Protein AF-A0A0Q0Y6D4-F1 (afdb_monomer_lite)

Foldseek 3Di:
DDDPDDPPDPADEDPAPDQDKDFQDDDPFKTKIQRDWAAAQFWIKTKIKMAGAPFDKDDDDPQWDFPDWDDDDRMTITITIHGGLPPDDWDKDWDDGPHDIGIHIHGSVNSVVNNVVVVVVVCVVVVVPDDD

Structure (mmCIF, N/CA/C/O backbone):
data_AF-A0A0Q0Y6D4-F1
#
_entry.id   AF-A0A0Q0Y6D4-F1
#
loop_
_atom_site.group_PDB
_atom_site.id
_atom_site.type_symbol
_atom_site.label_atom_id
_atom_site.label_alt_id
_atom_site.label_comp_id
_atom_site.label_asym_id
_atom_site.label_entity_id
_atom_site.label_seq_id
_atom_site.pdbx_PDB_ins_code
_atom_site.Cartn_x
_atom_site.Cartn_y
_atom_site.Cartn_z
_atom_site.occupancy
_atom_site.B_iso_or_equiv
_atom_site.auth_seq_id
_atom_site.auth_comp_id
_atom_site.auth_asym_id
_atom_site.auth_atom_id
_atom_site.pdbx_PDB_model_num
ATOM 1 N N . MET A 1 1 ? -12.941 12.790 -29.290 1.00 38.75 1 MET A N 1
ATOM 2 C CA . MET A 1 1 ? -13.484 11.419 -29.232 1.00 38.75 1 MET A CA 1
ATOM 3 C C . MET A 1 1 ? -13.155 10.865 -27.860 1.00 38.75 1 MET A C 1
ATOM 5 O O . MET A 1 1 ? -11.994 10.579 -27.605 1.00 38.75 1 MET A O 1
ATOM 9 N N . SER A 1 2 ? -14.128 10.832 -26.954 1.00 42.66 2 SER A N 1
ATOM 10 C CA . SER A 1 2 ? -13.942 10.268 -25.615 1.00 42.66 2 SER A CA 1
ATOM 11 C C . SER A 1 2 ? -14.079 8.753 -25.727 1.00 42.66 2 SER A C 1
ATOM 13 O O . SER A 1 2 ? -15.141 8.267 -26.111 1.00 42.66 2 SER A O 1
ATOM 15 N N . GLY A 1 3 ? -12.990 8.019 -25.487 1.00 42.28 3 GLY A N 1
ATOM 16 C CA . GLY A 1 3 ? -13.035 6.560 -25.388 1.00 42.28 3 GLY A CA 1
ATOM 17 C C . GLY A 1 3 ? -13.958 6.119 -24.245 1.00 42.28 3 GLY A C 1
ATOM 18 O O . GLY A 1 3 ? -14.262 6.934 -23.368 1.00 42.28 3 GLY A O 1
ATOM 19 N N . PRO A 1 4 ? -14.431 4.861 -24.243 1.00 46.06 4 PRO A N 1
ATOM 20 C CA . PRO A 1 4 ? -15.264 4.366 -23.156 1.00 46.06 4 PRO A CA 1
ATOM 21 C C . PRO A 1 4 ? -14.510 4.535 -21.834 1.00 46.06 4 PRO A C 1
ATOM 23 O O . PRO A 1 4 ? -13.357 4.117 -21.717 1.00 46.06 4 PRO A O 1
ATOM 26 N N . ALA A 1 5 ? -15.147 5.183 -20.856 1.00 51.81 5 ALA A N 1
ATOM 27 C CA . ALA A 1 5 ? -14.615 5.269 -19.506 1.00 51.81 5 ALA A CA 1
ATOM 28 C C . ALA A 1 5 ? -14.400 3.837 -19.002 1.00 51.81 5 ALA A C 1
ATOM 30 O O . ALA A 1 5 ? -15.356 3.063 -18.919 1.00 51.81 5 ALA A O 1
ATOM 31 N N . LYS A 1 6 ? -13.142 3.464 -18.729 1.00 47.38 6 LYS A N 1
ATOM 32 C CA . LYS A 1 6 ? -12.814 2.196 -18.071 1.00 47.38 6 LYS A CA 1
ATOM 33 C C . LYS A 1 6 ? -13.650 2.153 -16.791 1.00 47.38 6 LYS A C 1
ATOM 35 O O . LYS A 1 6 ? -13.569 3.084 -15.991 1.00 47.38 6 LYS A O 1
ATOM 40 N N . ALA A 1 7 ? -14.501 1.137 -16.646 1.00 52.38 7 ALA A N 1
ATOM 41 C CA . ALA A 1 7 ? -15.265 0.949 -15.421 1.00 52.38 7 ALA A CA 1
ATOM 42 C C . ALA A 1 7 ? -14.275 0.944 -14.250 1.00 52.38 7 ALA A C 1
ATOM 44 O O . ALA A 1 7 ? -13.269 0.233 -14.312 1.00 52.38 7 ALA A O 1
ATOM 45 N N . ALA A 1 8 ? -14.518 1.789 -13.246 1.00 58.56 8 ALA A N 1
ATOM 46 C CA . ALA A 1 8 ? -13.687 1.823 -12.054 1.00 58.56 8 ALA A CA 1
ATOM 47 C C . ALA A 1 8 ? -13.719 0.427 -11.424 1.00 58.56 8 ALA A C 1
ATOM 49 O O . ALA A 1 8 ? -14.801 -0.106 -11.161 1.00 58.56 8 ALA A O 1
ATOM 50 N N . GLU A 1 9 ? -12.549 -0.187 -11.258 1.00 62.09 9 GLU A N 1
ATOM 51 C CA . GLU A 1 9 ? -12.457 -1.453 -10.541 1.00 62.09 9 GLU A CA 1
ATOM 52 C C . GLU A 1 9 ? -12.986 -1.250 -9.117 1.00 62.09 9 GLU A C 1
ATOM 54 O O . GLU A 1 9 ? -12.754 -0.191 -8.521 1.00 62.09 9 GLU A O 1
ATOM 59 N N . PRO A 1 10 ? -13.746 -2.220 -8.578 1.00 68.25 10 PRO A N 1
ATOM 60 C CA . PRO A 1 10 ? -14.217 -2.120 -7.210 1.00 68.25 10 PRO A CA 1
ATOM 61 C C . PRO A 1 10 ? -13.008 -2.021 -6.267 1.00 68.25 10 PRO A C 1
ATOM 63 O O . PRO A 1 10 ? -11.994 -2.680 -6.514 1.00 68.25 10 PRO A O 1
ATOM 66 N N . PRO A 1 11 ? -13.096 -1.216 -5.193 1.00 70.69 11 PRO A N 1
ATOM 67 C CA . PRO A 1 11 ? -12.013 -1.101 -4.231 1.00 70.69 11 PRO A CA 1
ATOM 68 C C . PRO A 1 11 ? -11.661 -2.475 -3.660 1.00 70.69 11 PRO A C 1
ATOM 70 O O . PRO A 1 11 ? -12.540 -3.278 -3.337 1.00 70.69 11 PRO A O 1
ATOM 73 N N . ALA A 1 12 ? -10.366 -2.737 -3.517 1.00 66.69 12 ALA A N 1
ATOM 74 C CA . ALA A 1 12 ? -9.871 -3.923 -2.852 1.00 66.69 12 ALA A CA 1
ATOM 75 C C . ALA A 1 12 ? -10.298 -3.887 -1.378 1.00 66.69 12 ALA A C 1
ATOM 77 O O . ALA A 1 12 ? -9.978 -2.950 -0.635 1.00 66.69 12 ALA A O 1
ATOM 78 N N . SER A 1 13 ? -11.022 -4.923 -0.956 1.00 64.81 13 SER A N 1
ATOM 79 C CA . SER A 1 13 ? -11.315 -5.160 0.454 1.00 64.81 13 SER A CA 1
ATOM 80 C C . SER A 1 13 ? -10.104 -5.775 1.138 1.00 64.81 13 SER A C 1
ATOM 82 O O . SER A 1 13 ? -9.578 -6.796 0.694 1.00 64.81 13 SER A O 1
ATOM 84 N N . ILE A 1 14 ? -9.694 -5.168 2.249 1.00 63.25 14 ILE A N 1
ATOM 85 C CA . ILE A 1 14 ? -8.593 -5.658 3.078 1.00 63.25 14 ILE A CA 1
ATOM 86 C C . ILE A 1 14 ? -9.199 -6.356 4.299 1.00 63.25 14 ILE A C 1
ATOM 88 O O . ILE A 1 14 ? -9.782 -5.685 5.157 1.00 63.25 14 ILE A O 1
ATOM 92 N N . PRO A 1 15 ? -9.111 -7.696 4.401 1.00 59.19 15 PRO A N 1
ATOM 93 C CA . PRO A 1 15 ? -9.615 -8.409 5.565 1.00 59.19 15 PRO A CA 1
ATOM 94 C C . PRO A 1 15 ? -8.855 -7.979 6.825 1.00 59.19 15 PRO A C 1
ATOM 96 O O . PRO A 1 15 ? -7.632 -8.065 6.916 1.00 59.19 15 PRO A O 1
ATOM 99 N N . VAL A 1 16 ? -9.604 -7.514 7.824 1.00 57.97 16 VAL A N 1
ATOM 100 C CA . VAL A 1 16 ? -9.043 -7.001 9.078 1.00 57.97 16 VAL A CA 1
ATOM 101 C C . VAL A 1 16 ? -8.336 -8.121 9.848 1.00 57.97 16 VAL A C 1
ATOM 103 O O . VAL A 1 16 ? -8.978 -9.051 10.332 1.00 57.97 16 VAL A O 1
ATOM 106 N N . GLY A 1 17 ? -7.023 -7.983 10.052 1.00 51.22 17 GLY A N 1
ATOM 107 C CA . GLY A 1 17 ? -6.234 -8.889 10.895 1.00 51.22 17 GLY A CA 1
ATOM 108 C C . GLY A 1 17 ? -5.700 -10.140 10.197 1.00 51.22 17 GLY A C 1
ATOM 109 O O . GLY A 1 17 ? -5.378 -11.102 10.891 1.00 51.22 17 GLY A O 1
ATOM 110 N N . VAL A 1 18 ? -5.612 -10.127 8.865 1.00 53.69 18 VAL A N 1
ATOM 111 C CA . VAL A 1 18 ? -4.946 -11.161 8.063 1.00 53.69 18 VAL A CA 1
ATOM 112 C C . VAL A 1 18 ? -3.834 -10.500 7.253 1.00 53.69 18 VAL A C 1
ATOM 114 O O . VAL A 1 18 ? -4.054 -9.429 6.685 1.00 53.69 18 VAL A O 1
ATOM 117 N N . ASP A 1 19 ? -2.666 -11.139 7.176 1.00 56.09 19 ASP A N 1
ATOM 118 C CA . ASP A 1 19 ? -1.614 -10.733 6.243 1.00 56.09 19 ASP A CA 1
ATOM 119 C C . ASP A 1 19 ? -2.147 -10.922 4.819 1.00 56.09 19 ASP A C 1
ATOM 121 O O . ASP A 1 19 ? -2.389 -12.043 4.362 1.00 56.09 19 ASP A O 1
ATOM 125 N N . CYS A 1 20 ? -2.411 -9.816 4.135 1.00 56.56 20 CYS A N 1
ATOM 126 C CA . CYS A 1 20 ? -2.945 -9.805 2.784 1.00 56.56 20 CYS A CA 1
ATOM 127 C C . CYS A 1 20 ? -2.009 -9.008 1.883 1.00 56.56 20 CYS A C 1
ATOM 129 O O . CYS A 1 20 ? -1.493 -7.961 2.264 1.00 56.56 20 CYS A O 1
ATOM 131 N N . TYR A 1 21 ? -1.791 -9.544 0.686 1.00 67.19 21 TYR A N 1
ATOM 132 C CA . TYR A 1 21 ? -0.977 -8.919 -0.340 1.00 67.19 21 TYR A CA 1
ATOM 133 C C . TYR A 1 21 ? -1.878 -8.423 -1.467 1.00 67.19 21 TYR A C 1
ATOM 135 O O . TYR A 1 21 ? -2.731 -9.152 -1.972 1.00 67.19 21 TYR A O 1
ATOM 143 N N . LEU A 1 22 ? -1.680 -7.172 -1.862 1.00 74.38 22 LEU A N 1
ATOM 144 C CA . LEU A 1 22 ? -2.355 -6.549 -2.990 1.00 74.38 22 LEU A CA 1
ATOM 145 C C . LEU A 1 22 ? -1.323 -6.298 -4.084 1.00 74.38 22 LEU A C 1
ATOM 147 O O . LEU A 1 22 ? -0.385 -5.527 -3.892 1.00 74.38 22 LEU A O 1
ATOM 151 N N . VAL A 1 23 ? -1.486 -6.945 -5.236 1.00 78.69 23 VAL A N 1
ATOM 152 C CA . VAL A 1 23 ? -0.651 -6.653 -6.406 1.00 78.69 23 VAL A CA 1
ATOM 153 C C . VAL A 1 23 ? -1.108 -5.316 -6.979 1.00 78.69 23 VAL A C 1
ATOM 155 O O . VAL A 1 23 ? -2.222 -5.196 -7.476 1.00 78.69 23 VAL A O 1
ATOM 158 N N . VAL A 1 24 ? -0.255 -4.301 -6.868 1.00 79.25 24 VAL A N 1
ATOM 159 C CA . VAL A 1 24 ? -0.538 -2.931 -7.316 1.00 79.25 24 VAL A CA 1
ATOM 160 C C . VAL A 1 24 ? -0.220 -2.780 -8.800 1.00 79.25 24 VAL A C 1
ATOM 162 O O . VAL A 1 24 ? -0.961 -2.136 -9.532 1.00 79.25 24 VAL A O 1
ATOM 165 N N . LEU A 1 25 ? 0.888 -3.370 -9.249 1.00 78.75 25 LEU A N 1
ATOM 166 C CA . LEU A 1 25 ? 1.354 -3.315 -10.631 1.00 78.75 25 LEU A CA 1
ATOM 167 C C . LEU A 1 25 ? 2.059 -4.626 -10.962 1.00 78.75 25 LEU A C 1
ATOM 169 O O . LEU A 1 25 ? 2.964 -5.029 -10.238 1.00 78.75 25 LEU A O 1
ATOM 173 N N . GLU A 1 26 ? 1.701 -5.259 -12.072 1.00 82.06 26 GLU A N 1
ATOM 174 C CA . GLU A 1 26 ? 2.388 -6.447 -12.570 1.00 82.06 26 GLU A CA 1
ATOM 175 C C . GLU A 1 26 ? 2.782 -6.250 -14.031 1.00 82.06 26 GLU A C 1
ATOM 177 O O . GLU A 1 26 ? 1.998 -5.795 -14.864 1.00 82.06 26 GLU A O 1
ATOM 182 N N . THR A 1 27 ? 4.028 -6.586 -14.341 1.00 77.06 27 THR A N 1
ATOM 183 C CA . THR A 1 27 ? 4.566 -6.606 -15.697 1.00 77.06 27 THR A CA 1
ATOM 184 C C . THR A 1 27 ? 5.354 -7.899 -15.904 1.00 77.06 27 THR A C 1
ATOM 186 O O . THR A 1 27 ? 5.755 -8.537 -14.931 1.00 77.06 27 THR A O 1
ATOM 189 N N . PRO A 1 28 ? 5.707 -8.260 -17.150 1.00 80.06 28 PRO A N 1
ATOM 190 C CA . PRO A 1 28 ? 6.571 -9.415 -17.400 1.00 80.06 28 PRO A CA 1
ATOM 191 C C . PRO A 1 28 ? 7.973 -9.337 -16.765 1.00 80.06 28 PRO A C 1
ATOM 193 O O . PRO A 1 28 ? 8.705 -10.321 -16.806 1.00 80.06 28 PRO A O 1
ATOM 196 N N . ARG A 1 29 ? 8.398 -8.169 -16.2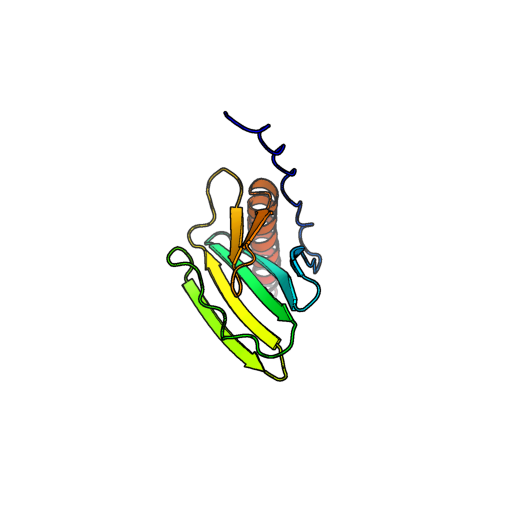53 1.00 73.31 29 ARG A N 1
ATOM 197 C CA . ARG A 1 29 ? 9.759 -7.937 -15.731 1.00 73.31 29 ARG A CA 1
ATOM 198 C C . ARG A 1 29 ? 9.813 -7.616 -14.241 1.00 73.31 29 ARG A C 1
ATOM 200 O O . ARG A 1 29 ? 10.858 -7.816 -13.627 1.00 73.31 29 ARG A O 1
ATOM 207 N N . PHE A 1 30 ? 8.731 -7.095 -13.679 1.00 77.62 30 PHE A N 1
ATOM 208 C CA . PHE A 1 30 ? 8.658 -6.714 -12.276 1.00 77.62 30 PHE A CA 1
ATOM 209 C C . PHE A 1 30 ? 7.213 -6.687 -11.781 1.00 77.62 30 PHE A C 1
ATOM 211 O O . PHE A 1 30 ? 6.284 -6.511 -12.573 1.00 77.62 30 PHE A O 1
ATOM 218 N N . ALA A 1 31 ? 7.050 -6.779 -10.465 1.00 80.69 31 ALA A N 1
ATOM 219 C CA . ALA A 1 31 ? 5.780 -6.592 -9.775 1.00 80.69 31 ALA A CA 1
ATOM 220 C C . ALA A 1 31 ? 5.949 -5.638 -8.588 1.00 80.69 31 ALA A C 1
ATOM 222 O O . ALA A 1 31 ? 6.999 -5.633 -7.950 1.00 80.69 31 ALA A O 1
ATOM 223 N N . VAL A 1 32 ? 4.917 -4.853 -8.285 1.00 81.12 32 VAL A N 1
ATOM 224 C CA . VAL A 1 32 ? 4.786 -4.046 -7.068 1.00 81.12 32 VAL A CA 1
ATOM 225 C C . VAL A 1 32 ? 3.639 -4.613 -6.264 1.00 81.12 32 VAL A C 1
ATOM 227 O O . VAL A 1 32 ? 2.521 -4.737 -6.766 1.00 81.12 32 VAL A O 1
ATOM 230 N N . VAL A 1 33 ? 3.917 -4.935 -5.013 1.00 83.12 33 VAL A N 1
ATOM 231 C CA . VAL A 1 33 ? 2.967 -5.544 -4.094 1.00 83.12 33 VAL A CA 1
ATOM 232 C C . VAL A 1 33 ? 2.886 -4.672 -2.853 1.00 83.12 33 VAL A C 1
ATOM 234 O O . VAL A 1 33 ? 3.918 -4.300 -2.301 1.00 83.12 33 VAL A O 1
ATOM 237 N N . ALA A 1 34 ? 1.674 -4.348 -2.414 1.00 81.44 34 ALA A N 1
ATOM 238 C CA . ALA A 1 34 ? 1.447 -3.929 -1.043 1.00 81.44 34 ALA A CA 1
ATOM 239 C C . ALA A 1 34 ? 1.310 -5.198 -0.200 1.00 81.44 34 ALA A C 1
ATOM 241 O O . ALA A 1 34 ? 0.280 -5.864 -0.269 1.00 81.44 34 ALA A O 1
ATOM 242 N N . ASP A 1 35 ? 2.372 -5.588 0.501 1.00 80.44 35 ASP A N 1
ATOM 243 C CA . ASP A 1 35 ? 2.450 -6.835 1.277 1.00 80.44 35 ASP A CA 1
ATOM 244 C C . ASP A 1 35 ? 2.082 -6.650 2.758 1.00 80.44 35 ASP A C 1
ATOM 246 O O . ASP A 1 35 ? 2.001 -7.623 3.506 1.00 80.44 35 ASP A O 1
ATOM 250 N N . GLY A 1 36 ? 1.783 -5.413 3.157 1.00 78.75 36 GLY A N 1
ATOM 251 C CA . GLY A 1 36 ? 1.186 -5.088 4.443 1.00 78.75 36 GLY A CA 1
ATOM 252 C C . GLY A 1 36 ? 0.445 -3.755 4.401 1.00 78.75 36 GLY A C 1
ATOM 253 O O . GLY A 1 36 ? 0.952 -2.763 3.879 1.00 78.75 36 GLY A O 1
ATOM 254 N N . VAL A 1 37 ? -0.758 -3.718 4.973 1.00 78.19 37 VAL A N 1
ATOM 255 C CA . VAL A 1 37 ? -1.521 -2.482 5.192 1.00 78.19 37 VAL A CA 1
ATOM 256 C C . VAL A 1 37 ? -2.006 -2.465 6.635 1.00 78.19 37 VAL A C 1
ATOM 258 O O . VAL A 1 37 ? -2.821 -3.291 7.045 1.00 78.19 37 VAL A O 1
ATOM 261 N N . LEU A 1 38 ? -1.491 -1.521 7.414 1.00 77.56 38 LEU A N 1
ATOM 262 C CA . LEU A 1 38 ? -1.792 -1.358 8.830 1.00 77.56 38 LEU A CA 1
ATOM 263 C C . LEU A 1 38 ? -2.540 -0.043 9.025 1.00 77.56 38 LEU A C 1
ATOM 265 O O . LEU A 1 38 ? -2.019 1.025 8.719 1.00 77.56 38 LEU A O 1
ATOM 269 N N . ALA A 1 39 ? -3.765 -0.114 9.541 1.00 80.50 39 ALA A N 1
ATOM 270 C CA . ALA A 1 39 ? -4.548 1.069 9.874 1.00 80.50 39 ALA A CA 1
ATOM 271 C C . ALA A 1 39 ? -4.586 1.280 11.393 1.00 80.50 39 ALA A C 1
ATOM 273 O O . ALA A 1 39 ? -5.010 0.406 12.160 1.00 80.50 39 ALA A O 1
ATOM 274 N N . GLU A 1 40 ? -4.179 2.470 11.813 1.00 79.62 40 GLU A N 1
ATOM 275 C CA . GLU A 1 40 ? -4.278 2.982 13.174 1.00 79.62 40 GLU A CA 1
ATOM 276 C C . GLU A 1 40 ? -5.169 4.238 13.197 1.00 79.62 40 GLU A C 1
ATOM 278 O O . GLU A 1 40 ? -5.483 4.803 12.148 1.00 79.62 40 GLU A O 1
ATOM 283 N N . PRO A 1 41 ? -5.647 4.682 14.374 1.00 76.62 41 PRO A N 1
ATOM 284 C CA . PRO A 1 41 ? -6.499 5.871 14.466 1.00 76.62 41 PRO A CA 1
ATOM 285 C C . PRO A 1 41 ? -5.870 7.148 13.905 1.00 76.62 41 PRO A C 1
ATOM 287 O O . PRO A 1 41 ? -6.589 8.053 13.489 1.00 76.62 41 PRO A O 1
ATOM 290 N N . ASP A 1 42 ? -4.544 7.233 13.932 1.00 80.06 42 ASP A N 1
ATOM 291 C CA . ASP A 1 42 ? -3.765 8.396 13.523 1.00 80.06 42 ASP A CA 1
ATOM 292 C C . ASP A 1 42 ? -3.296 8.328 12.061 1.00 80.06 42 ASP A C 1
ATOM 294 O O . ASP A 1 42 ? -3.002 9.368 11.473 1.00 80.06 42 ASP A O 1
ATOM 298 N N . GLY A 1 43 ? -3.308 7.153 11.428 1.00 82.50 43 GLY A N 1
ATOM 299 C CA . GLY A 1 43 ? -2.847 7.009 10.052 1.00 82.50 43 GLY A CA 1
ATOM 300 C C . GLY A 1 43 ? -2.906 5.594 9.492 1.00 82.50 43 GLY A C 1
ATOM 301 O O . GLY A 1 43 ? -3.345 4.642 10.135 1.00 82.50 43 GLY A O 1
ATOM 302 N N . VAL A 1 44 ? -2.443 5.468 8.252 1.00 81.56 44 VAL A N 1
ATOM 303 C CA . VAL A 1 44 ? -2.290 4.189 7.549 1.00 81.56 44 VAL A CA 1
ATOM 304 C C . VAL A 1 44 ? -0.829 3.998 7.191 1.00 81.56 44 VAL A C 1
ATOM 306 O O . VAL A 1 44 ? -0.225 4.870 6.573 1.00 81.56 44 VAL A O 1
ATOM 309 N N . GLU A 1 45 ? -0.270 2.850 7.547 1.00 84.19 45 GLU A N 1
ATOM 310 C CA . GLU A 1 45 ? 1.047 2.405 7.118 1.00 84.19 45 GLU A CA 1
ATOM 311 C C . GLU A 1 45 ? 0.902 1.348 6.018 1.00 84.19 45 GLU A C 1
ATOM 313 O O . GLU A 1 45 ? 0.108 0.414 6.130 1.00 84.19 45 GLU A O 1
ATOM 318 N N . ILE A 1 46 ? 1.655 1.513 4.936 1.00 82.69 46 ILE A N 1
ATOM 319 C CA . ILE A 1 46 ? 1.606 0.672 3.742 1.00 82.69 46 ILE A CA 1
ATOM 320 C C . ILE A 1 46 ? 3.020 0.183 3.469 1.00 82.69 46 ILE A C 1
ATOM 322 O O . ILE A 1 46 ? 3.941 0.980 3.275 1.00 82.69 46 ILE A O 1
ATOM 326 N N . HIS A 1 47 ? 3.187 -1.131 3.458 1.00 84.56 47 HIS A N 1
ATOM 327 C CA . HIS A 1 47 ? 4.432 -1.801 3.120 1.00 84.56 47 HIS A CA 1
ATOM 328 C C . HIS A 1 47 ? 4.354 -2.149 1.645 1.00 84.56 47 HIS A C 1
ATOM 330 O O . HIS A 1 47 ? 3.444 -2.852 1.211 1.00 84.56 47 HIS A O 1
ATOM 336 N N . LEU A 1 48 ? 5.258 -1.567 0.865 1.00 83.12 48 LEU A N 1
ATOM 337 C CA . LEU A 1 48 ? 5.376 -1.795 -0.562 1.00 83.12 48 LEU A CA 1
ATOM 338 C C . LEU A 1 48 ? 6.671 -2.541 -0.837 1.00 83.12 48 LEU A C 1
ATOM 340 O O . LEU A 1 48 ? 7.752 -2.087 -0.452 1.00 83.12 48 LEU A O 1
ATOM 344 N N . THR A 1 49 ? 6.559 -3.617 -1.602 1.00 84.75 49 THR A N 1
ATOM 345 C CA . THR A 1 49 ? 7.684 -4.391 -2.110 1.00 84.75 49 THR A CA 1
ATOM 346 C C . THR A 1 49 ? 7.595 -4.461 -3.627 1.00 84.75 49 THR A C 1
ATOM 348 O O . THR A 1 49 ? 6.628 -4.968 -4.192 1.00 84.75 49 THR A O 1
ATOM 351 N N . ALA A 1 50 ? 8.633 -3.971 -4.298 1.00 82.31 50 ALA A N 1
ATOM 352 C CA . ALA A 1 50 ? 8.846 -4.191 -5.715 1.00 82.31 50 ALA A CA 1
ATOM 353 C C . ALA A 1 50 ? 9.840 -5.346 -5.916 1.00 82.31 50 ALA A C 1
ATOM 355 O O . ALA A 1 50 ? 10.915 -5.381 -5.310 1.00 82.31 50 ALA A O 1
ATOM 356 N N . LEU A 1 51 ? 9.472 -6.294 -6.774 1.00 81.81 51 LEU A N 1
ATOM 357 C CA . LEU A 1 51 ? 10.230 -7.497 -7.116 1.00 81.81 51 LEU A CA 1
ATOM 358 C C . LEU A 1 51 ? 10.646 -7.430 -8.587 1.00 81.81 51 LEU A C 1
ATOM 360 O O . LEU A 1 51 ? 9.789 -7.208 -9.439 1.00 81.81 51 LEU A O 1
ATOM 364 N N . GLY A 1 52 ? 11.929 -7.633 -8.899 1.00 72.94 52 GLY A N 1
ATOM 365 C CA . GLY A 1 52 ? 12.432 -7.617 -10.278 1.00 72.94 52 GLY A CA 1
ATOM 366 C C . GLY A 1 52 ? 13.906 -7.218 -10.386 1.00 72.94 52 GLY A C 1
ATOM 367 O O . GLY A 1 52 ? 14.487 -6.664 -9.455 1.00 72.94 52 GLY A O 1
ATOM 368 N N . ALA A 1 53 ? 14.528 -7.506 -11.530 1.00 59.16 53 ALA A N 1
ATOM 369 C CA . ALA A 1 53 ? 15.911 -7.101 -11.786 1.00 59.16 53 ALA A CA 1
ATOM 370 C C . ALA A 1 53 ? 16.016 -5.573 -11.968 1.00 59.16 53 ALA A C 1
ATOM 372 O O . ALA A 1 53 ? 15.153 -4.967 -12.601 1.00 59.16 53 ALA A O 1
ATOM 373 N N . ASP A 1 54 ? 17.078 -4.974 -11.419 1.00 65.44 54 ASP A N 1
ATOM 374 C CA . ASP A 1 54 ? 17.446 -3.558 -11.587 1.00 65.44 54 ASP A CA 1
ATOM 375 C C . ASP A 1 54 ? 16.372 -2.535 -11.175 1.00 65.44 54 ASP A C 1
ATOM 377 O O . ASP A 1 54 ? 16.153 -1.519 -11.839 1.00 65.44 54 ASP A O 1
ATOM 381 N N . LEU A 1 55 ? 15.697 -2.782 -10.050 1.00 63.59 55 LEU A N 1
ATOM 382 C CA . LEU A 1 55 ? 14.732 -1.829 -9.508 1.00 63.59 55 LEU A CA 1
ATOM 383 C C . LEU A 1 55 ? 15.433 -0.616 -8.870 1.00 63.59 55 LEU A C 1
ATOM 385 O O . LEU A 1 55 ? 16.259 -0.794 -7.967 1.00 63.59 55 LEU A O 1
ATOM 389 N N . PRO A 1 56 ? 15.085 0.623 -9.269 1.00 63.62 56 PRO A N 1
ATOM 390 C CA . PRO A 1 56 ? 15.507 1.805 -8.530 1.00 63.62 56 PRO A CA 1
ATOM 391 C C . PRO A 1 56 ? 14.880 1.805 -7.126 1.00 63.62 56 PRO A C 1
ATOM 393 O O . PRO A 1 56 ? 13.856 1.162 -6.883 1.00 63.62 56 PRO A O 1
ATOM 396 N N . ALA A 1 57 ? 15.479 2.550 -6.191 1.00 64.38 57 ALA A N 1
ATOM 397 C CA . ALA A 1 57 ? 14.843 2.811 -4.899 1.00 64.38 57 ALA A CA 1
ATOM 398 C C . ALA A 1 57 ? 13.446 3.410 -5.125 1.00 64.38 57 ALA A C 1
ATOM 400 O O . ALA A 1 57 ? 13.287 4.253 -6.007 1.00 64.38 57 ALA A O 1
ATOM 401 N N . MET A 1 58 ? 12.445 2.979 -4.353 1.00 64.44 58 MET A N 1
ATOM 402 C CA . MET A 1 58 ? 11.075 3.473 -4.500 1.00 64.44 58 MET A CA 1
ATOM 403 C C . MET A 1 58 ? 10.926 4.837 -3.812 1.00 64.44 58 MET A C 1
ATOM 405 O O . MET A 1 58 ? 10.961 4.889 -2.579 1.00 64.44 58 MET A O 1
ATOM 409 N N . PRO A 1 59 ? 10.756 5.944 -4.561 1.00 58.72 59 PRO A N 1
ATOM 410 C CA . PRO A 1 59 ? 10.351 7.199 -3.953 1.00 58.72 59 PRO A CA 1
ATOM 411 C C . PRO A 1 59 ? 8.895 7.075 -3.493 1.00 58.72 59 PRO A C 1
ATOM 413 O O . PRO A 1 59 ? 8.036 6.587 -4.227 1.00 58.72 59 PRO A O 1
ATOM 416 N N . GLY A 1 60 ? 8.608 7.514 -2.271 1.00 55.31 60 GLY A N 1
ATOM 417 C CA . GLY A 1 60 ? 7.230 7.689 -1.820 1.00 55.31 60 GLY A CA 1
ATOM 418 C C . GLY A 1 60 ? 6.569 8.898 -2.488 1.00 55.31 60 GLY A C 1
ATOM 419 O O . GLY A 1 60 ? 7.267 9.817 -2.930 1.00 55.31 60 GLY A O 1
ATOM 420 N N . PRO A 1 61 ? 5.229 8.923 -2.569 1.00 61.22 61 PRO A N 1
ATOM 421 C CA . PRO A 1 61 ? 4.506 10.081 -3.073 1.00 61.22 61 PRO A CA 1
ATOM 422 C C . PRO A 1 61 ? 4.672 11.280 -2.121 1.00 61.22 61 PRO A C 1
ATOM 424 O O . PRO A 1 61 ? 4.830 11.083 -0.918 1.00 61.22 61 PRO A O 1
ATOM 427 N N . PRO A 1 62 ? 4.572 12.529 -2.613 1.00 58.78 62 PRO A N 1
ATOM 428 C CA . PRO A 1 62 ? 4.747 13.732 -1.790 1.00 58.78 62 PRO A CA 1
ATOM 429 C C . PRO A 1 62 ? 3.699 13.876 -0.673 1.00 58.78 62 PRO A C 1
ATOM 431 O O . PRO A 1 62 ? 3.916 14.622 0.277 1.00 58.78 62 PRO A O 1
ATOM 434 N N . SER A 1 63 ? 2.567 13.178 -0.787 1.00 65.75 63 SER A N 1
ATOM 435 C CA . SER A 1 63 ? 1.492 13.137 0.207 1.00 65.75 63 SER A CA 1
ATOM 436 C C . SER A 1 63 ? 1.664 12.051 1.276 1.00 65.75 63 SER A C 1
ATOM 438 O O . SER A 1 63 ? 0.880 12.028 2.222 1.00 65.75 63 SER A O 1
ATOM 440 N N . ALA A 1 64 ? 2.653 11.160 1.147 1.00 71.94 64 ALA A N 1
ATOM 441 C CA . ALA A 1 64 ? 2.956 10.142 2.148 1.00 71.94 64 ALA A CA 1
ATOM 442 C C . ALA A 1 64 ? 4.340 10.375 2.755 1.00 71.94 64 ALA A C 1
ATOM 444 O O . ALA A 1 64 ? 5.304 10.729 2.078 1.00 71.94 64 ALA A O 1
ATOM 445 N N . ILE A 1 65 ? 4.450 10.120 4.051 1.00 77.44 65 ILE A N 1
ATOM 446 C CA . ILE A 1 65 ? 5.718 10.140 4.767 1.00 77.44 65 ILE A CA 1
ATOM 447 C C . ILE A 1 65 ? 6.436 8.821 4.475 1.00 77.44 65 ILE A C 1
ATOM 449 O O . ILE A 1 65 ? 5.903 7.741 4.729 1.00 77.44 65 ILE A O 1
ATOM 453 N N . ILE A 1 66 ? 7.659 8.888 3.948 1.00 78.06 66 ILE A N 1
ATOM 454 C CA . ILE A 1 66 ? 8.507 7.702 3.783 1.00 78.06 66 ILE A CA 1
ATOM 455 C C . ILE A 1 66 ? 9.137 7.389 5.138 1.00 78.06 66 ILE A C 1
ATOM 457 O O . ILE A 1 66 ? 10.056 8.076 5.576 1.00 78.06 66 ILE A O 1
ATOM 461 N N . MET A 1 67 ? 8.660 6.336 5.791 1.00 76.06 67 MET A N 1
ATOM 462 C CA . MET A 1 67 ? 9.192 5.884 7.079 1.00 76.06 67 MET A CA 1
ATOM 463 C C . MET A 1 67 ? 10.509 5.131 6.899 1.00 76.06 67 MET A C 1
ATOM 465 O O . MET A 1 67 ? 11.437 5.249 7.699 1.00 76.06 67 MET A O 1
ATOM 469 N N . ARG A 1 68 ? 10.593 4.331 5.833 1.00 78.62 68 ARG A N 1
ATOM 470 C CA . ARG A 1 68 ? 11.783 3.564 5.466 1.00 78.62 68 ARG A CA 1
ATOM 471 C C . ARG A 1 68 ? 11.749 3.266 3.976 1.00 78.62 68 ARG A C 1
ATOM 473 O O . ARG A 1 68 ? 10.687 2.999 3.432 1.00 78.62 68 ARG A O 1
ATOM 480 N N . SER A 1 69 ? 12.901 3.255 3.322 1.00 80.25 69 SER A N 1
ATOM 481 C CA . SER A 1 69 ? 13.033 2.703 1.975 1.00 80.25 69 SER A CA 1
ATOM 482 C C . SER A 1 69 ? 14.417 2.096 1.786 1.00 80.25 69 SER A C 1
ATOM 484 O O . SER A 1 69 ? 15.356 2.420 2.516 1.00 80.25 69 SER A O 1
ATOM 486 N N . GLY A 1 70 ? 14.543 1.188 0.826 1.00 77.06 70 GLY A N 1
ATOM 487 C CA . GLY A 1 70 ? 15.826 0.597 0.481 1.00 77.06 70 GLY A CA 1
ATOM 488 C C . GLY A 1 70 ? 15.728 -0.387 -0.670 1.00 77.06 70 GLY A C 1
ATOM 489 O O . GLY A 1 70 ? 14.654 -0.646 -1.213 1.00 77.06 70 GLY A O 1
ATOM 490 N N . SER A 1 71 ? 16.874 -0.948 -1.034 1.00 77.50 71 SER A N 1
ATOM 491 C CA . SER A 1 71 ? 16.961 -2.054 -1.978 1.00 77.50 71 SER A CA 1
ATOM 492 C C . SER A 1 71 ? 17.883 -3.140 -1.433 1.00 77.50 71 SER A C 1
ATOM 494 O O . SER A 1 71 ? 18.881 -2.858 -0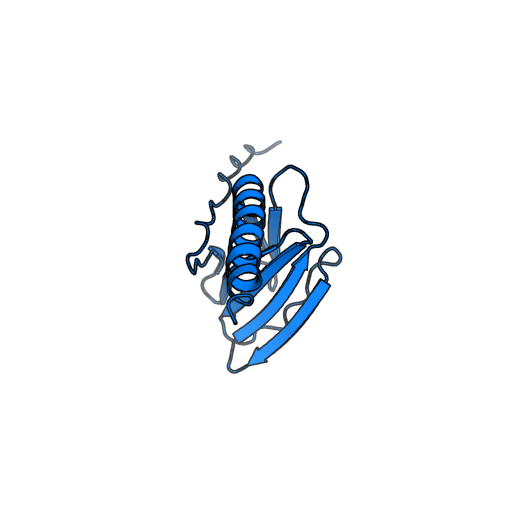.770 1.00 77.50 71 SER A O 1
ATOM 496 N N . TRP A 1 72 ? 17.513 -4.397 -1.661 1.00 73.69 72 TRP A N 1
ATOM 497 C CA . TRP A 1 72 ? 18.278 -5.563 -1.239 1.00 73.69 72 TRP A CA 1
ATOM 498 C C . TRP A 1 72 ? 17.994 -6.748 -2.165 1.00 73.69 72 TRP A C 1
ATOM 500 O O . TRP A 1 72 ? 16.837 -7.112 -2.360 1.00 73.69 72 TRP A O 1
ATOM 510 N N . LEU A 1 73 ? 19.045 -7.362 -2.725 1.00 74.75 73 LEU A N 1
ATOM 511 C CA . LEU A 1 73 ? 18.976 -8.591 -3.539 1.00 74.75 73 LEU A CA 1
ATOM 512 C C . LEU A 1 73 ? 17.892 -8.577 -4.643 1.00 74.75 73 LEU A C 1
ATOM 514 O O . LEU A 1 73 ? 17.091 -9.505 -4.742 1.00 74.75 73 LEU A O 1
ATOM 518 N N . GLY A 1 74 ? 17.839 -7.525 -5.469 1.00 70.81 74 GLY A N 1
ATOM 519 C CA . GLY A 1 74 ? 16.839 -7.427 -6.549 1.00 70.81 74 GLY A CA 1
ATOM 520 C C . GLY A 1 74 ? 15.410 -7.172 -6.053 1.00 70.81 74 GLY A C 1
ATOM 521 O O . GLY A 1 74 ? 14.432 -7.485 -6.730 1.00 70.81 74 GLY A O 1
ATOM 522 N N . ARG A 1 75 ? 15.278 -6.637 -4.838 1.00 77.81 75 ARG A N 1
ATOM 523 C CA . ARG A 1 75 ? 14.018 -6.149 -4.280 1.00 77.81 75 ARG A CA 1
ATOM 524 C C . ARG A 1 75 ? 14.196 -4.699 -3.883 1.00 77.81 75 ARG A C 1
ATOM 526 O O . ARG A 1 75 ? 15.21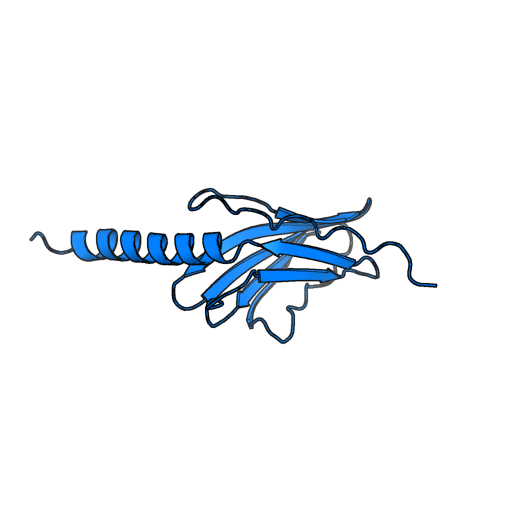1 -4.355 -3.279 1.00 77.81 75 ARG A O 1
ATOM 533 N N . ALA A 1 76 ? 13.211 -3.869 -4.183 1.00 81.56 76 ALA A N 1
ATOM 534 C CA . ALA A 1 76 ? 13.093 -2.548 -3.587 1.00 81.56 76 ALA A CA 1
ATOM 535 C C . ALA A 1 76 ? 11.928 -2.578 -2.602 1.00 81.56 76 ALA A C 1
ATOM 537 O O . ALA A 1 76 ? 10.918 -3.227 -2.862 1.00 81.56 76 ALA A O 1
ATOM 538 N N . TYR A 1 77 ? 12.060 -1.889 -1.476 1.00 82.19 77 TYR A N 1
ATOM 539 C CA . TYR A 1 77 ? 10.990 -1.788 -0.491 1.00 82.19 77 TYR A CA 1
ATOM 540 C C . TYR A 1 77 ? 10.811 -0.343 -0.030 1.00 82.19 77 TYR A C 1
ATOM 542 O O . TYR A 1 77 ? 11.764 0.445 -0.011 1.00 82.19 77 TYR A O 1
ATOM 550 N N . ALA A 1 78 ? 9.585 -0.007 0.351 1.00 81.25 78 ALA A N 1
ATOM 551 C CA . ALA A 1 78 ? 9.227 1.263 0.958 1.00 81.25 78 ALA A CA 1
ATOM 552 C C . ALA A 1 78 ? 8.117 1.044 1.986 1.00 81.25 78 ALA A C 1
ATOM 554 O O . ALA A 1 78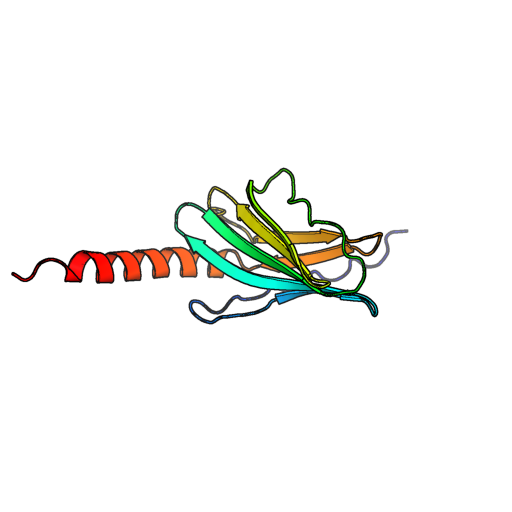 ? 7.157 0.325 1.736 1.00 81.25 78 ALA A O 1
ATOM 555 N N . VAL A 1 79 ? 8.250 1.692 3.136 1.00 82.50 79 VAL A N 1
ATOM 556 C CA . VAL A 1 79 ? 7.199 1.805 4.143 1.00 82.50 79 VAL A CA 1
ATOM 557 C C . VAL A 1 79 ? 6.703 3.237 4.091 1.00 82.50 79 VAL A C 1
ATOM 559 O O . VAL A 1 79 ? 7.455 4.175 4.375 1.00 82.50 79 VAL A O 1
ATOM 562 N N . LEU A 1 80 ? 5.453 3.396 3.677 1.00 82.69 80 LEU A N 1
ATOM 563 C CA . LEU A 1 80 ? 4.792 4.681 3.525 1.00 82.69 80 LEU A CA 1
ATOM 564 C C . LEU A 1 80 ? 3.783 4.863 4.645 1.00 82.69 80 LEU A C 1
ATOM 566 O O . LEU A 1 80 ? 3.058 3.932 4.978 1.00 82.69 80 LEU A O 1
ATOM 570 N N . ARG A 1 81 ? 3.700 6.073 5.186 1.00 82.31 81 ARG A N 1
ATOM 571 C CA . ARG A 1 81 ? 2.701 6.442 6.178 1.00 82.31 81 ARG A CA 1
ATOM 572 C C . ARG A 1 81 ? 1.872 7.611 5.672 1.00 82.31 81 ARG A C 1
ATOM 574 O O . ARG A 1 81 ? 2.409 8.639 5.268 1.00 82.31 81 ARG A O 1
ATOM 581 N N . VAL A 1 82 ? 0.560 7.428 5.670 1.00 81.62 82 VAL A N 1
ATOM 582 C CA . VAL A 1 82 ? -0.420 8.441 5.285 1.00 81.62 82 VAL A CA 1
ATOM 583 C C . VAL A 1 82 ? -1.120 8.906 6.550 1.00 81.62 82 VAL A C 1
ATOM 585 O O . VAL A 1 82 ? -1.755 8.107 7.240 1.00 81.62 82 VAL A O 1
ATOM 588 N N . GLU A 1 83 ? -0.997 10.196 6.844 1.00 81.94 83 GLU A N 1
ATOM 589 C CA . GLU A 1 83 ? -1.641 10.839 7.985 1.00 81.94 83 GLU A CA 1
ATOM 590 C C . GLU A 1 83 ? -2.408 12.093 7.543 1.00 81.94 83 GLU A C 1
ATOM 592 O O . GLU A 1 83 ? -1.938 12.823 6.664 1.00 81.94 83 GLU A O 1
ATOM 597 N N . PRO A 1 84 ? -3.552 12.393 8.181 1.00 81.69 84 PRO A N 1
ATOM 598 C CA . PRO A 1 84 ? -4.275 11.523 9.115 1.00 81.69 84 PRO A CA 1
ATOM 599 C C . PRO A 1 84 ? -4.975 10.357 8.390 1.00 81.69 84 PRO A C 1
ATOM 601 O O . PRO A 1 84 ? -5.095 10.364 7.162 1.00 81.69 84 PRO A O 1
ATOM 604 N N . LEU A 1 85 ? -5.491 9.371 9.139 1.00 78.25 85 LEU A N 1
ATOM 605 C CA . LEU A 1 85 ? -6.402 8.358 8.585 1.00 78.25 85 LEU A CA 1
ATOM 606 C C . LEU A 1 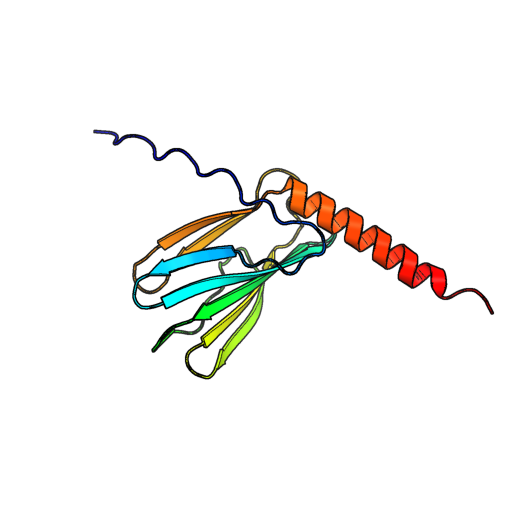85 ? -7.548 9.064 7.822 1.00 78.25 85 LEU A C 1
ATOM 608 O O . LEU A 1 85 ? -8.215 9.927 8.406 1.00 78.25 85 LEU A O 1
ATOM 612 N N . PRO A 1 86 ? -7.822 8.721 6.546 1.00 71.88 86 PRO A N 1
ATOM 613 C CA . PRO A 1 86 ? -8.859 9.391 5.771 1.00 71.88 86 PRO A CA 1
ATOM 614 C C . PRO A 1 86 ? -10.233 9.283 6.444 1.00 71.88 86 PRO A C 1
ATOM 616 O O . PRO A 1 86 ? -10.793 8.194 6.613 1.00 71.88 86 PRO A O 1
ATOM 619 N N . GLY A 1 87 ? -10.805 10.436 6.805 1.00 70.81 87 GLY A N 1
ATOM 620 C CA . GLY A 1 87 ? -12.083 10.496 7.519 1.00 70.81 87 GLY A CA 1
ATOM 621 C C . GLY A 1 87 ? -13.270 9.954 6.712 1.00 70.81 87 GLY A C 1
ATOM 622 O O . GLY A 1 87 ? -14.239 9.481 7.303 1.00 70.81 87 GLY A O 1
ATOM 623 N N . ARG A 1 88 ? -13.200 10.006 5.372 1.00 73.88 88 ARG A N 1
ATOM 624 C CA . ARG A 1 88 ? -14.178 9.456 4.414 1.00 73.88 88 ARG A CA 1
ATOM 625 C C . ARG A 1 88 ? -13.495 9.110 3.089 1.00 73.88 88 ARG A C 1
ATOM 627 O O . ARG A 1 88 ? -12.423 9.635 2.805 1.00 73.88 88 ARG A O 1
ATOM 634 N N . GLY A 1 89 ? -14.167 8.292 2.278 1.00 77.56 89 GLY A N 1
ATOM 635 C CA . GLY A 1 89 ? -13.672 7.860 0.969 1.00 77.56 89 GLY A CA 1
ATOM 636 C C . GLY A 1 89 ? -12.641 6.742 1.073 1.00 77.56 89 GLY A C 1
ATOM 637 O O . GLY A 1 89 ? -12.312 6.313 2.183 1.00 77.56 89 GLY A O 1
ATOM 638 N N . ASP A 1 90 ? -12.185 6.289 -0.089 1.00 81.75 90 ASP A N 1
ATOM 639 C CA . ASP A 1 90 ? -11.213 5.213 -0.252 1.00 81.75 90 ASP A CA 1
ATOM 640 C C . ASP A 1 90 ? -9.786 5.752 -0.384 1.00 81.75 90 ASP A C 1
ATOM 642 O O . ASP A 1 90 ? -9.566 6.911 -0.742 1.00 81.75 90 ASP A O 1
ATOM 646 N N . LEU A 1 91 ? -8.807 4.896 -0.099 1.00 77.62 91 LEU A N 1
ATOM 647 C CA . LEU A 1 91 ? -7.397 5.210 -0.280 1.00 77.62 91 LEU A CA 1
ATOM 648 C C . LEU A 1 91 ? -6.948 4.752 -1.670 1.00 77.62 91 LEU A C 1
ATOM 650 O O . LEU A 1 91 ? -6.872 3.556 -1.941 1.00 77.62 91 LEU A O 1
ATOM 654 N N . GLN A 1 92 ? -6.625 5.701 -2.543 1.00 77.81 92 GLN A N 1
ATOM 655 C CA . GLN A 1 92 ? -6.081 5.410 -3.867 1.00 77.81 92 GLN A CA 1
ATOM 656 C C . GLN A 1 92 ? -4.557 5.289 -3.793 1.00 77.81 92 GLN A C 1
ATOM 658 O O . GLN A 1 92 ? -3.868 6.189 -3.311 1.00 77.81 92 GLN A O 1
ATOM 663 N N . ILE A 1 93 ? -4.033 4.173 -4.289 1.00 74.62 93 ILE A N 1
ATOM 664 C CA . ILE A 1 93 ? -2.604 3.921 -4.443 1.00 74.62 93 ILE A CA 1
ATOM 665 C C . ILE A 1 93 ? -2.303 3.911 -5.934 1.00 74.62 93 ILE A C 1
ATOM 667 O O . ILE A 1 93 ? -2.817 3.075 -6.669 1.00 74.62 93 ILE A O 1
ATOM 671 N N . ALA A 1 94 ? -1.433 4.815 -6.369 1.00 71.81 94 ALA A N 1
ATOM 672 C CA . ALA A 1 94 ? -0.876 4.812 -7.712 1.00 71.81 94 ALA A CA 1
ATOM 673 C C . ALA A 1 94 ? 0.601 4.415 -7.637 1.00 71.81 94 ALA A C 1
ATOM 675 O O . ALA A 1 94 ? 1.360 4.988 -6.853 1.00 71.81 94 ALA A O 1
ATOM 676 N N . ALA A 1 95 ? 1.009 3.445 -8.451 1.00 70.88 95 ALA A N 1
ATOM 677 C CA . ALA A 1 95 ? 2.399 3.042 -8.595 1.00 70.88 95 ALA A CA 1
ATOM 678 C C . ALA A 1 95 ? 2.834 3.193 -10.048 1.00 70.88 95 ALA A C 1
ATOM 680 O O . ALA A 1 95 ? 2.193 2.671 -10.960 1.00 70.88 95 ALA A O 1
ATOM 681 N N . THR A 1 96 ? 3.971 3.856 -10.244 1.00 68.88 96 THR A N 1
ATOM 682 C CA . THR A 1 96 ? 4.604 4.007 -11.553 1.00 68.88 96 THR A CA 1
ATOM 683 C C . THR A 1 96 ? 6.059 3.590 -11.442 1.00 68.88 96 THR A C 1
ATOM 685 O O . THR A 1 96 ? 6.806 4.154 -10.644 1.00 68.88 96 THR A O 1
ATOM 688 N N . ILE A 1 97 ? 6.481 2.624 -12.256 1.00 68.75 97 ILE A N 1
ATOM 689 C CA . ILE A 1 97 ? 7.881 2.192 -12.331 1.00 68.75 97 ILE A CA 1
ATOM 690 C C . ILE A 1 97 ? 8.293 2.171 -13.791 1.00 68.75 97 ILE A C 1
ATOM 692 O O . ILE A 1 97 ? 7.743 1.403 -14.566 1.00 68.75 97 ILE A O 1
ATOM 696 N N . ALA A 1 98 ? 9.285 2.989 -14.156 1.00 66.81 98 ALA A N 1
ATOM 697 C CA . ALA A 1 98 ? 9.933 2.967 -15.472 1.00 66.81 98 ALA A CA 1
ATOM 698 C C . ALA A 1 98 ? 8.968 2.999 -16.685 1.00 66.81 98 ALA A C 1
ATOM 700 O O . ALA A 1 98 ? 9.234 2.373 -17.710 1.00 66.81 98 ALA A O 1
ATOM 701 N N . GLY A 1 99 ? 7.850 3.729 -16.582 1.00 71.00 99 GLY A N 1
ATOM 702 C CA . GLY A 1 99 ? 6.859 3.897 -17.654 1.00 71.00 99 GLY A CA 1
ATOM 703 C C . GLY A 1 99 ? 5.491 3.294 -17.319 1.00 71.00 99 GLY A C 1
ATOM 704 O O . GLY A 1 99 ? 4.521 4.049 -17.287 1.00 71.00 99 GLY A O 1
ATOM 705 N N . PRO A 1 100 ? 5.387 1.977 -17.049 1.00 72.06 100 PRO A N 1
ATOM 706 C CA . PRO A 1 100 ? 4.157 1.366 -16.556 1.00 72.06 100 PRO A CA 1
ATOM 707 C C . PRO A 1 100 ? 3.620 2.055 -15.302 1.00 72.06 100 PRO A C 1
ATOM 709 O O . PRO A 1 100 ? 4.356 2.263 -14.336 1.00 72.06 100 PRO A O 1
ATOM 712 N N . ALA A 1 101 ? 2.327 2.371 -15.335 1.00 73.50 101 ALA A N 1
ATOM 713 C CA . ALA A 1 101 ? 1.572 2.921 -14.224 1.00 73.50 101 ALA A CA 1
ATOM 714 C C . ALA A 1 101 ? 0.347 2.043 -13.969 1.00 73.50 101 ALA A C 1
ATOM 716 O O . ALA A 1 101 ? -0.326 1.618 -14.912 1.00 73.50 101 ALA A O 1
ATOM 717 N N . ALA A 1 102 ? 0.064 1.788 -12.701 1.00 71.62 102 ALA A N 1
ATOM 718 C CA . ALA A 1 102 ? -1.176 1.175 -12.269 1.00 71.62 102 ALA A CA 1
ATOM 719 C C . ALA A 1 102 ? -1.712 1.899 -11.043 1.00 71.62 102 ALA A C 1
ATOM 721 O O . ALA A 1 102 ? -0.972 2.506 -10.266 1.00 71.62 102 ALA A O 1
ATOM 722 N N . GLU A 1 103 ? -3.024 1.823 -10.899 1.00 73.62 103 GLU A N 1
ATOM 723 C CA . GLU A 1 103 ? -3.745 2.373 -9.771 1.00 73.62 103 GLU A CA 1
ATOM 724 C C . GLU A 1 103 ? -4.571 1.258 -9.155 1.00 73.62 103 GLU A C 1
ATOM 726 O O . GLU A 1 103 ? -5.184 0.463 -9.864 1.00 73.62 103 GLU A O 1
ATOM 731 N N . THR A 1 104 ? -4.591 1.223 -7.833 1.00 75.56 104 THR A N 1
ATOM 732 C CA . THR A 1 104 ? -5.484 0.377 -7.058 1.00 75.56 104 THR A CA 1
ATOM 733 C C . THR A 1 104 ? -6.145 1.215 -5.981 1.00 75.56 104 THR A C 1
ATOM 735 O O . THR A 1 104 ? -5.617 2.238 -5.542 1.00 75.56 104 THR A O 1
ATOM 738 N N . VAL A 1 105 ? -7.315 0.780 -5.540 1.00 80.88 105 VAL A N 1
ATOM 739 C CA . VAL A 1 105 ? -8.082 1.459 -4.501 1.00 80.88 105 VAL A CA 1
ATOM 740 C C . VAL A 1 105 ? -8.235 0.509 -3.325 1.00 80.88 105 VAL A C 1
ATOM 742 O O . VAL A 1 105 ? -8.537 -0.663 -3.520 1.00 80.88 105 VAL A O 1
ATOM 745 N N . ILE A 1 106 ? -8.018 1.003 -2.112 1.00 79.69 106 ILE A N 1
ATOM 746 C CA . ILE A 1 106 ? -8.281 0.291 -0.862 1.00 79.69 106 ILE A CA 1
ATOM 747 C C . ILE A 1 106 ? -9.523 0.898 -0.216 1.00 79.69 106 ILE A C 1
ATOM 749 O O . ILE A 1 106 ? -9.580 2.112 -0.006 1.00 79.69 106 ILE A O 1
ATOM 753 N N . SER A 1 107 ? -10.479 0.046 0.157 1.00 82.50 107 SER A N 1
ATOM 754 C CA . SER A 1 107 ? -11.701 0.452 0.861 1.00 82.50 107 SER A CA 1
ATOM 755 C C . SER A 1 107 ? -11.386 1.234 2.138 1.00 82.50 107 SER A C 1
ATOM 757 O O . SER A 1 107 ? -10.781 0.719 3.085 1.00 82.50 107 SER A O 1
ATOM 759 N N . GLY A 1 108 ? -11.835 2.486 2.204 1.00 81.81 108 GLY A N 1
ATOM 760 C CA . GLY A 1 108 ? -11.630 3.307 3.394 1.00 81.81 108 GLY A CA 1
ATOM 761 C C . GLY A 1 108 ? -12.470 2.860 4.586 1.00 81.81 108 GLY A C 1
ATOM 762 O O . GLY A 1 108 ? -12.071 3.072 5.731 1.00 81.81 108 GLY A O 1
ATOM 763 N N . ASP A 1 109 ? -13.624 2.232 4.343 1.00 84.19 109 ASP A N 1
ATOM 764 C CA . ASP A 1 109 ? -14.456 1.669 5.412 1.00 84.19 109 ASP A CA 1
ATOM 765 C C . ASP A 1 109 ? -13.755 0.494 6.096 1.00 84.19 109 ASP A C 1
ATOM 767 O O . ASP A 1 109 ? -13.785 0.391 7.326 1.00 84.19 109 ASP A O 1
ATOM 771 N N . ASP A 1 110 ? -13.059 -0.343 5.323 1.00 82.00 110 ASP A N 1
ATOM 772 C CA . ASP A 1 110 ? -12.263 -1.441 5.869 1.00 82.00 110 ASP A CA 1
ATOM 773 C C . ASP A 1 110 ? -11.055 -0.905 6.655 1.00 82.00 110 ASP A C 1
ATOM 775 O O . ASP A 1 110 ? -10.792 -1.383 7.760 1.00 82.00 110 ASP A O 1
ATOM 779 N N . LEU A 1 111 ? -10.395 0.159 6.171 1.00 79.88 111 LEU A N 1
ATOM 780 C CA . LEU A 1 111 ? -9.319 0.843 6.906 1.00 79.88 111 LEU A CA 1
ATOM 781 C C . LEU A 1 111 ? -9.806 1.418 8.244 1.00 79.88 111 LEU A C 1
ATOM 783 O O . LEU A 1 111 ? -9.181 1.204 9.284 1.00 79.88 111 LEU A O 1
ATOM 787 N N . ARG A 1 112 ? -10.957 2.099 8.257 1.00 84.38 112 ARG A N 1
ATOM 788 C CA . ARG A 1 112 ? -11.554 2.635 9.493 1.00 84.38 112 ARG A CA 1
ATOM 789 C C . ARG A 1 112 ? -11.968 1.522 10.460 1.00 84.38 112 ARG A C 1
ATOM 791 O O . ARG A 1 112 ? -11.762 1.645 11.672 1.00 84.38 112 ARG A O 1
ATOM 798 N N . ARG A 1 113 ? -12.516 0.414 9.947 1.00 81.94 113 ARG A N 1
ATOM 799 C CA . ARG A 1 113 ? -12.865 -0.767 10.755 1.00 81.94 113 ARG A CA 1
ATOM 800 C C . ARG A 1 113 ? -11.617 -1.423 11.351 1.00 81.94 113 ARG A C 1
ATOM 802 O O . ARG A 1 113 ? -11.632 -1.784 12.532 1.00 81.94 113 ARG A O 1
ATOM 809 N N . ALA A 1 114 ? -10.536 -1.529 10.580 1.00 78.88 114 ALA A N 1
ATOM 810 C CA . ALA A 1 114 ? -9.240 -2.003 11.055 1.00 78.88 114 ALA A CA 1
ATOM 811 C C . ALA A 1 114 ? -8.670 -1.100 12.160 1.00 78.88 114 ALA A C 1
ATOM 813 O O . ALA A 1 114 ? -8.337 -1.616 13.226 1.00 78.88 114 ALA A O 1
ATOM 814 N N . ALA A 1 115 ? -8.660 0.223 11.970 1.00 80.31 115 ALA A N 1
ATOM 815 C CA . ALA A 1 115 ? -8.190 1.195 12.965 1.00 80.31 115 ALA A CA 1
ATOM 816 C C . ALA A 1 115 ? -8.999 1.161 14.276 1.00 80.31 115 ALA A C 1
ATOM 818 O O . ALA A 1 115 ? -8.458 1.244 15.383 1.00 80.31 115 ALA A O 1
ATOM 819 N N . SER A 1 116 ? -10.316 0.974 14.174 1.00 80.88 116 SER A N 1
ATOM 820 C CA . SER A 1 116 ? -11.180 0.805 15.350 1.00 80.88 116 SER A CA 1
ATOM 821 C C . SER A 1 116 ? -10.868 -0.502 16.091 1.00 80.88 116 SER A C 1
ATOM 823 O O . SER A 1 116 ? -10.786 -0.534 17.319 1.00 80.88 116 SER A O 1
ATOM 825 N N . SER A 1 117 ? -10.623 -1.581 15.342 1.00 73.81 117 SER A N 1
ATOM 826 C CA . SER A 1 117 ? -10.290 -2.898 15.898 1.00 73.81 117 SER A CA 1
ATOM 827 C C . SER A 1 117 ? -8.889 -2.945 16.521 1.00 73.81 117 SER A C 1
ATOM 829 O O . SER A 1 117 ? -8.687 -3.627 17.526 1.00 73.81 117 SER A O 1
ATOM 831 N N . SER A 1 118 ? -7.908 -2.236 15.952 1.00 67.12 118 SER A N 1
ATOM 832 C CA . SER A 1 118 ? -6.554 -2.131 16.513 1.00 67.12 118 SER A CA 1
ATOM 833 C C . SER A 1 118 ? -6.566 -1.359 17.831 1.00 67.12 118 SER A C 1
ATOM 835 O O . SER A 1 118 ? -5.946 -1.797 18.804 1.00 67.12 118 SER A O 1
ATOM 837 N N . THR A 1 119 ? -7.372 -0.297 17.910 1.00 62.72 119 THR A N 1
ATOM 838 C CA . THR A 1 119 ? -7.644 0.430 19.155 1.00 62.72 119 THR A CA 1
ATOM 839 C C . THR A 1 119 ? -8.220 -0.500 20.216 1.00 62.72 119 THR A C 1
ATOM 841 O O . THR A 1 119 ? -7.654 -0.591 21.302 1.00 62.72 119 THR A O 1
ATOM 844 N N . ALA A 1 120 ? -9.277 -1.256 19.900 1.00 56.50 120 ALA A N 1
ATOM 845 C CA . ALA A 1 120 ? -9.880 -2.206 20.839 1.00 56.50 120 ALA A CA 1
ATOM 846 C C . ALA A 1 120 ? -8.861 -3.236 21.369 1.00 56.50 120 ALA A C 1
ATOM 848 O O . ALA A 1 120 ? -8.726 -3.402 22.579 1.00 56.50 120 ALA A O 1
ATOM 849 N N . ARG A 1 121 ? -8.041 -3.837 20.491 1.00 59.44 121 ARG A N 1
ATOM 850 C CA . ARG A 1 121 ? -6.980 -4.780 20.905 1.00 59.44 121 ARG A CA 1
ATOM 851 C C . ARG A 1 121 ? -5.872 -4.127 21.734 1.00 59.44 121 ARG A C 1
ATOM 853 O O . ARG A 1 121 ? -5.262 -4.790 22.573 1.00 59.44 121 ARG A O 1
ATOM 860 N N . ARG A 1 122 ? -5.552 -2.852 21.483 1.00 57.91 122 ARG A N 1
ATOM 861 C CA . ARG A 1 122 ? -4.591 -2.080 22.290 1.00 57.91 122 ARG A CA 1
ATOM 862 C C . ARG A 1 122 ? -5.151 -1.820 23.683 1.00 57.91 122 ARG A C 1
ATOM 864 O O . ARG A 1 122 ? -4.415 -1.958 24.655 1.00 57.91 122 ARG A O 1
ATOM 871 N N . TRP A 1 123 ? -6.440 -1.501 23.775 1.00 45.59 123 TRP A N 1
ATOM 872 C CA . TRP A 1 123 ? -7.144 -1.372 25.046 1.00 45.59 123 TRP A CA 1
ATOM 873 C C . TRP A 1 123 ? -7.142 -2.690 25.811 1.00 45.59 123 TRP A C 1
ATOM 875 O O . TRP A 1 123 ? -6.743 -2.679 26.966 1.00 45.59 123 TRP A O 1
ATOM 885 N N . GLU A 1 124 ? -7.468 -3.823 25.188 1.00 55.59 124 GLU A N 1
ATOM 886 C CA . GLU A 1 124 ? -7.430 -5.148 25.833 1.00 55.59 124 GLU A CA 1
ATOM 887 C C . GLU A 1 124 ? -6.019 -5.529 26.315 1.00 55.59 124 GLU A C 1
ATOM 889 O O . GLU A 1 124 ? -5.838 -5.924 27.467 1.00 55.59 124 GLU A O 1
ATOM 894 N N . ARG A 1 125 ? -4.983 -5.326 25.486 1.00 56.97 125 ARG A N 1
ATOM 895 C CA . ARG A 1 125 ? -3.585 -5.567 25.895 1.00 56.97 125 ARG A CA 1
ATOM 896 C C . ARG A 1 125 ? -3.092 -4.601 26.975 1.00 56.97 125 ARG A C 1
ATOM 898 O O . ARG A 1 125 ? -2.286 -4.998 27.809 1.00 56.97 125 ARG A O 1
ATOM 905 N N . GLY A 1 126 ? -3.562 -3.355 26.977 1.00 48.31 126 GLY A N 1
ATOM 906 C CA . GLY A 1 126 ? -3.203 -2.343 27.976 1.00 48.31 126 GLY A CA 1
ATOM 907 C C . GLY A 1 126 ? -3.987 -2.451 29.289 1.00 48.31 126 GLY A C 1
ATOM 908 O O . GLY A 1 126 ? -3.485 -2.051 30.338 1.00 48.31 126 GLY A O 1
ATOM 909 N N . SER A 1 127 ? -5.198 -3.011 29.258 1.00 53.34 127 SER A N 1
ATOM 910 C CA . SER A 1 127 ? -6.049 -3.213 30.440 1.00 53.34 127 SER A CA 1
ATOM 911 C C . SER A 1 127 ? -5.814 -4.559 31.134 1.00 53.34 127 SER A C 1
ATOM 913 O O . SER A 1 127 ? -6.104 -4.672 32.321 1.00 53.34 127 SER A O 1
ATOM 915 N N . GLY A 1 128 ? -5.162 -5.523 30.472 1.00 47.19 128 GLY A N 1
ATOM 916 C CA . GLY A 1 128 ? -4.658 -6.757 31.096 1.00 47.19 128 GLY A CA 1
ATOM 917 C C . GLY A 1 128 ? -3.446 -6.580 32.030 1.00 47.19 128 GLY A C 1
ATOM 918 O O . GLY A 1 128 ? -3.017 -7.542 32.657 1.00 47.19 128 GLY A O 1
ATOM 919 N N . GLY A 1 129 ? -2.889 -5.367 32.146 1.00 42.81 129 GLY A N 1
ATOM 920 C CA . GLY A 1 129 ? -1.716 -5.057 32.977 1.00 42.81 129 GLY A CA 1
ATOM 921 C C . GLY A 1 129 ? -2.011 -4.571 34.402 1.00 42.81 129 GLY A C 1
ATOM 922 O O . GLY A 1 129 ? -1.111 -4.046 35.052 1.00 42.81 129 GLY A O 1
ATOM 923 N N . ARG A 1 130 ? -3.250 -4.688 34.898 1.00 45.16 130 ARG A N 1
ATOM 924 C CA . ARG A 1 130 ? -3.593 -4.372 36.297 1.00 45.16 130 ARG A CA 1
ATOM 925 C C . ARG A 1 130 ? -4.422 -5.481 36.933 1.00 45.16 130 ARG A C 1
ATOM 927 O O . ARG A 1 130 ? -5.625 -5.351 37.117 1.00 45.16 130 ARG A O 1
ATOM 934 N N . CYS A 1 131 ? -3.745 -6.567 37.277 1.00 45.88 131 CYS A N 1
ATOM 935 C CA . CYS A 1 131 ? -4.138 -7.485 38.340 1.00 45.88 131 CYS A CA 1
ATOM 936 C C . CYS A 1 131 ? -2.845 -7.863 39.072 1.00 45.88 131 CYS A C 1
ATOM 938 O O . CYS A 1 131 ? -2.009 -8.561 38.499 1.00 45.88 131 CYS A O 1
ATOM 940 N N . GLY A 1 132 ? -2.669 -7.342 40.287 1.00 36.47 132 GLY A N 1
ATOM 941 C CA . GLY A 1 132 ? -1.472 -7.497 41.116 1.00 36.47 132 GLY A CA 1
ATOM 942 C C . GLY A 1 132 ? -1.177 -6.228 41.888 1.00 36.47 132 GLY A C 1
ATOM 943 O O . GLY A 1 132 ? -0.433 -5.391 41.336 1.00 36.47 132 GLY A O 1
#

Sequence (132 aa):
MSGPAKAAEPPASIPVGVDCYLVVLETPRFAVVADGVLAEPDGVEIHLTALGADLPAMPGPPSAIIMRSGSWLGRAYAVLRVEPLPGRGDLQIAATIAGPAAETVISGDDLRRAASSSTARRWERGSGGRCG

pLDDT: mean 70.38, std 12.22, range [36.47, 84.75]

Radius of gyration: 17.07 Å; chains: 1; boundi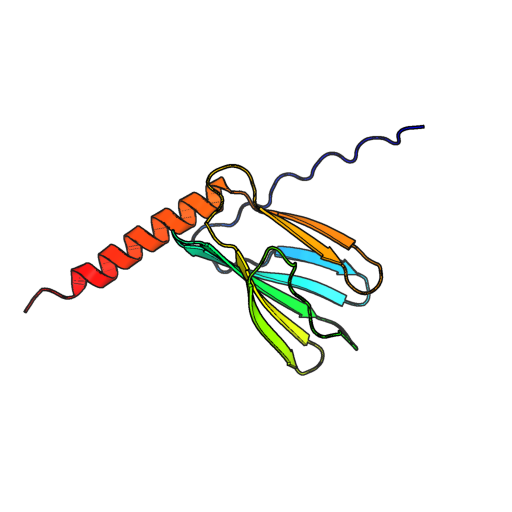ng box: 34×25×70 Å

Secondary structure (DSSP, 8-state):
--PPPPPPPPPBP--TTS---EEEEE-SSEEEEEEEEEE-SS-EEEEEEEEETTPPP-PPPTTSEEEEEEEETTEEEEEEEESSPPSSS-EEEEEESSS-EEEEEE-HHHHHHHHHHHHHHHHHHHHTT---